Protein AF-D9PGH8-F1 (afdb_monomer_lite)

pLDDT: mean 94.89, std 4.73, range [60.78, 98.69]

Secondary structure (DSSP, 8-state):
-PPEEHHHH-TT--EEEEEEEEEEEETTEEEEEESEE-PPPSBTTBPPP-EEETTEEEEEEEEETTEEEEEESS---TT-EEEEEE-HHHHHHHHHHHHHHHHHHHHHHHH-TTPEEEEEE-SSS-EEEEES---GGGHHHHHHHHHHHHHTTPPP------HHHHTT-

Structure (mmCIF, N/CA/C/O backbone):
data_AF-D9PGH8-F1
#
_entry.id   AF-D9PGH8-F1
#
loop_
_atom_site.group_PDB
_atom_site.id
_atom_site.type_symbol
_atom_site.label_atom_id
_atom_site.label_alt_id
_atom_site.label_comp_id
_atom_site.label_asym_id
_atom_site.label_entity_id
_atom_site.label_seq_id
_atom_site.pdbx_PDB_ins_code
_atom_site.Cartn_x
_atom_site.Cartn_y
_atom_site.Cartn_z
_atom_site.occupancy
_atom_site.B_iso_or_equiv
_atom_site.auth_seq_id
_atom_site.auth_comp_id
_atom_site.auth_asym_id
_atom_site.auth_atom_id
_atom_site.pdbx_PDB_model_num
ATOM 1 N N . MET A 1 1 ? -21.754 8.480 6.597 1.00 60.78 1 MET A N 1
ATOM 2 C CA . MET A 1 1 ? -20.492 9.205 6.342 1.00 60.78 1 MET A CA 1
ATOM 3 C C . MET A 1 1 ? -19.496 8.159 5.890 1.00 60.78 1 MET A C 1
ATOM 5 O O . MET A 1 1 ? -19.474 7.112 6.520 1.00 60.78 1 MET A O 1
ATOM 9 N N . LYS A 1 2 ? -18.797 8.394 4.779 1.00 86.81 2 LYS A N 1
ATOM 10 C CA . LYS A 1 2 ? -17.815 7.459 4.216 1.00 86.81 2 LYS A CA 1
ATOM 11 C C . LYS A 1 2 ? -16.473 7.649 4.929 1.00 86.81 2 LYS A C 1
ATOM 13 O O . LYS A 1 2 ? -16.164 8.785 5.283 1.00 86.81 2 LYS A O 1
ATOM 18 N N . THR A 1 3 ? -15.712 6.575 5.133 1.00 96.19 3 THR A N 1
ATOM 19 C CA . THR A 1 3 ? -14.380 6.642 5.760 1.00 96.19 3 THR A CA 1
ATOM 20 C C . THR A 1 3 ? -13.452 7.601 4.998 1.00 96.19 3 THR A C 1
ATOM 22 O O . THR A 1 3 ? -13.279 7.455 3.784 1.00 96.19 3 THR A O 1
ATOM 25 N N . THR A 1 4 ? -12.805 8.540 5.694 1.00 97.38 4 THR A N 1
ATOM 26 C CA . THR A 1 4 ? -11.747 9.392 5.123 1.00 97.38 4 THR A CA 1
ATOM 27 C C . THR A 1 4 ? -10.479 8.574 4.850 1.00 97.38 4 THR A C 1
ATOM 29 O O . THR A 1 4 ? -9.977 7.859 5.721 1.00 97.38 4 THR A O 1
ATOM 32 N N . GLN A 1 5 ? -9.944 8.684 3.633 1.00 96.69 5 GLN A N 1
ATOM 33 C CA . GLN A 1 5 ? -8.822 7.886 3.125 1.00 96.69 5 GLN A CA 1
ATOM 34 C C . GLN A 1 5 ? -7.498 8.646 3.267 1.00 96.69 5 GLN A C 1
ATOM 36 O O . GLN A 1 5 ? -6.951 9.159 2.295 1.00 96.69 5 GLN A O 1
ATOM 41 N N . VAL A 1 6 ? -6.961 8.697 4.486 1.00 97.56 6 VAL A N 1
ATOM 42 C CA . VAL A 1 6 ? -5.778 9.514 4.824 1.00 97.56 6 VAL A CA 1
ATOM 43 C C . VAL A 1 6 ? -4.530 9.098 4.036 1.00 97.56 6 VAL A C 1
ATOM 45 O O . VAL A 1 6 ? -3.647 9.912 3.793 1.00 97.56 6 VAL A O 1
ATOM 48 N N . TYR A 1 7 ? -4.460 7.847 3.575 1.00 95.69 7 TYR A N 1
ATOM 49 C CA . TYR A 1 7 ? -3.343 7.351 2.767 1.00 95.69 7 TYR A CA 1
ATOM 50 C C . TYR A 1 7 ? -3.208 8.007 1.381 1.00 95.69 7 TYR A C 1
ATOM 52 O O . TYR A 1 7 ? -2.150 7.855 0.773 1.00 95.69 7 TYR A O 1
ATOM 60 N N . TYR A 1 8 ? -4.233 8.705 0.875 1.00 93.62 8 TYR A N 1
ATOM 61 C CA . TYR A 1 8 ? -4.113 9.531 -0.335 1.00 93.62 8 TYR A CA 1
ATOM 62 C C . TYR A 1 8 ? -3.569 10.936 -0.047 1.00 93.62 8 TYR A C 1
ATOM 64 O O . TYR A 1 8 ? -2.964 11.542 -0.925 1.00 93.62 8 TYR A O 1
ATOM 72 N N . GLU A 1 9 ? -3.755 11.439 1.174 1.00 93.62 9 GLU A N 1
ATOM 73 C CA . GLU A 1 9 ? -3.311 12.773 1.592 1.00 93.62 9 GLU A CA 1
ATOM 74 C C . GLU A 1 9 ? -1.867 12.749 2.113 1.00 93.62 9 GLU A C 1
ATOM 76 O O . GLU A 1 9 ? -1.046 13.583 1.736 1.00 93.62 9 GLU A O 1
ATOM 81 N N . ASP A 1 10 ? -1.549 11.773 2.967 1.00 95.06 10 ASP A N 1
ATOM 82 C CA . ASP A 1 10 ? -0.223 11.575 3.552 1.00 95.06 10 ASP A CA 1
ATOM 83 C C . ASP A 1 10 ? 0.148 10.078 3.529 1.00 95.06 10 ASP A C 1
ATOM 85 O O . ASP A 1 10 ? -0.122 9.338 4.486 1.00 95.06 10 ASP A O 1
ATOM 89 N N . PRO A 1 11 ? 0.782 9.591 2.443 1.00 94.69 11 PRO A N 1
ATOM 90 C CA . PRO A 1 11 ? 1.138 8.179 2.301 1.00 94.69 11 PRO A CA 1
ATOM 91 C C . PRO A 1 11 ? 2.236 7.718 3.277 1.00 94.69 11 PRO A C 1
ATOM 93 O O . PRO A 1 11 ? 2.432 6.507 3.437 1.00 94.69 11 PRO A O 1
ATOM 96 N N . TYR A 1 12 ? 2.935 8.654 3.935 1.00 96.56 12 TYR A N 1
ATOM 97 C CA . TYR A 1 12 ? 4.004 8.386 4.902 1.00 96.56 12 TYR A CA 1
ATOM 98 C C . TYR A 1 12 ? 3.519 8.411 6.355 1.00 96.56 12 TYR A C 1
ATOM 100 O O . TYR A 1 12 ? 4.276 8.064 7.266 1.00 96.56 12 TYR A O 1
ATOM 108 N N . LYS A 1 13 ? 2.251 8.759 6.594 1.00 98.12 13 LYS A N 1
ATOM 109 C CA . LYS A 1 13 ? 1.652 8.704 7.923 1.00 98.12 13 LYS A CA 1
ATOM 110 C C . LYS A 1 13 ? 1.569 7.265 8.423 1.00 98.12 13 LYS A C 1
ATOM 112 O O . LYS A 1 13 ? 0.855 6.442 7.861 1.00 98.12 13 LYS A O 1
ATOM 117 N N . THR A 1 14 ? 2.262 6.967 9.520 1.00 98.31 14 THR A N 1
ATOM 118 C CA . THR A 1 14 ? 2.327 5.612 10.100 1.00 98.31 14 THR A CA 1
ATOM 119 C C . THR A 1 14 ? 1.376 5.389 11.271 1.00 98.31 14 THR A C 1
ATOM 121 O O . THR A 1 14 ? 1.062 4.239 11.585 1.00 98.31 14 THR A O 1
ATOM 124 N N . THR A 1 15 ? 0.899 6.466 11.900 1.00 98.50 15 THR A N 1
ATOM 125 C CA . THR A 1 15 ? -0.048 6.420 13.019 1.00 98.50 15 THR A CA 1
ATOM 126 C C . THR A 1 15 ? -1.180 7.433 12.861 1.00 98.50 15 THR A C 1
ATOM 128 O O . THR A 1 15 ? -0.996 8.535 12.327 1.00 98.50 15 THR A O 1
ATOM 131 N N . LEU A 1 16 ? -2.372 7.059 13.331 1.00 98.38 16 LEU A N 1
ATOM 132 C CA . LEU A 1 16 ? -3.589 7.868 13.247 1.00 98.38 16 LEU A CA 1
ATOM 133 C C . LEU A 1 16 ? -4.535 7.539 14.406 1.00 98.38 16 LEU A C 1
ATOM 135 O O . LEU A 1 16 ? -4.738 6.370 14.709 1.00 98.38 16 LEU A O 1
ATOM 139 N N . ARG A 1 17 ? -5.162 8.543 15.026 1.00 98.56 17 ARG A N 1
ATOM 140 C CA . ARG A 1 17 ? -6.321 8.305 15.900 1.00 98.56 17 ARG A CA 1
ATOM 141 C C . ARG A 1 17 ? -7.596 8.315 15.069 1.00 98.56 17 ARG A C 1
ATOM 143 O O . ARG A 1 17 ? -7.778 9.220 14.262 1.00 98.56 17 ARG A O 1
ATOM 150 N N . ALA A 1 18 ? -8.452 7.327 15.285 1.00 98.38 18 ALA A N 1
ATOM 151 C CA . ALA A 1 18 ? -9.714 7.176 14.575 1.00 98.38 18 ALA A CA 1
ATOM 152 C C . ALA A 1 18 ? -10.824 6.753 15.540 1.00 98.38 18 ALA A C 1
ATOM 154 O O . ALA A 1 18 ? -10.569 6.133 16.575 1.00 98.38 18 ALA A O 1
ATOM 155 N N . LYS A 1 19 ? -12.065 7.064 15.186 1.00 98.50 19 LYS A N 1
ATOM 156 C CA . LYS A 1 19 ? -13.262 6.613 15.882 1.00 98.50 19 LYS A CA 1
ATOM 157 C C . LYS A 1 19 ? -13.825 5.375 15.198 1.00 98.50 19 LYS A C 1
ATOM 159 O O . LYS A 1 19 ? -14.060 5.359 13.991 1.00 98.50 19 LYS A O 1
ATOM 164 N N . VAL A 1 20 ? -14.119 4.347 15.985 1.00 98.31 20 VAL A N 1
ATOM 165 C CA . VAL A 1 20 ? -14.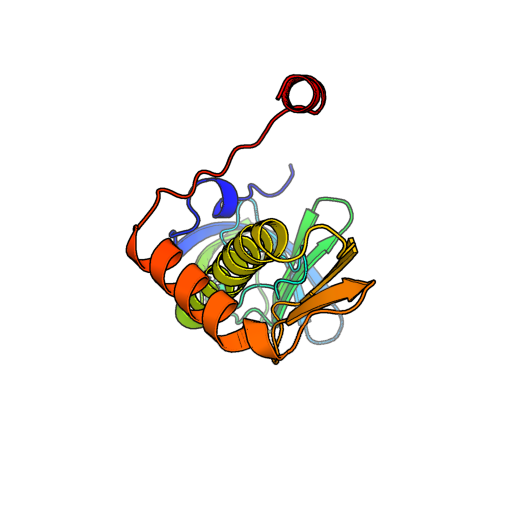808 3.149 15.501 1.00 98.31 20 VAL A CA 1
ATOM 166 C C . VAL A 1 20 ? -16.275 3.482 15.236 1.00 98.31 20 VAL A C 1
ATOM 168 O O . VAL A 1 20 ? -17.025 3.801 16.158 1.00 98.31 20 VAL A O 1
ATOM 171 N N . LEU A 1 21 ? -16.710 3.392 13.981 1.00 97.94 21 LEU A N 1
ATOM 172 C CA . LEU A 1 21 ? -18.094 3.669 13.586 1.00 97.94 21 LEU A CA 1
ATOM 173 C C . LEU A 1 21 ? -18.989 2.438 13.698 1.00 97.94 21 LEU A C 1
ATOM 175 O O . LEU A 1 21 ? -20.135 2.541 14.131 1.00 97.94 21 LEU A O 1
ATOM 179 N N . SER A 1 22 ? -18.473 1.273 13.310 1.00 97.06 22 SER A N 1
ATOM 180 C CA . SER A 1 22 ? -19.233 0.024 13.296 1.00 97.06 22 SER A CA 1
ATOM 181 C C . SER A 1 22 ? -18.327 -1.164 13.573 1.00 97.06 22 SER A C 1
ATOM 183 O O . SER A 1 22 ? -17.169 -1.183 13.152 1.00 97.06 22 SER A O 1
ATOM 185 N N . VAL A 1 23 ? -18.877 -2.158 14.268 1.00 97.38 23 VAL A N 1
ATOM 186 C CA . VAL A 1 23 ? -18.240 -3.448 14.532 1.00 97.38 23 VAL A CA 1
ATOM 187 C C . VAL A 1 23 ? -19.276 -4.533 14.286 1.00 97.38 23 VAL A C 1
ATOM 189 O O . VAL A 1 23 ? -20.311 -4.573 14.949 1.00 97.38 23 VAL A O 1
ATOM 192 N N . VAL A 1 24 ? -18.998 -5.422 13.337 1.00 96.88 24 VAL A N 1
ATOM 193 C CA . VAL A 1 24 ? -19.879 -6.538 12.977 1.00 96.88 24 VAL A CA 1
ATOM 194 C C . VAL A 1 24 ? -19.101 -7.841 13.095 1.00 96.88 24 VAL A C 1
ATOM 196 O O . VAL A 1 24 ? -18.012 -7.972 12.538 1.00 96.88 24 VAL A O 1
ATOM 199 N N . VAL A 1 25 ? -19.659 -8.818 13.810 1.00 96.62 25 VAL A N 1
ATOM 200 C CA . VAL A 1 25 ? -19.069 -10.159 13.917 1.00 96.62 25 VAL A CA 1
ATOM 201 C C . VAL A 1 25 ? -19.082 -10.833 12.543 1.00 96.62 25 VAL A C 1
ATOM 203 O O . VAL A 1 25 ? -20.104 -10.854 11.860 1.00 96.62 25 VAL A O 1
ATOM 206 N N . ALA A 1 26 ? -17.947 -11.396 12.139 1.00 94.12 26 ALA A N 1
ATOM 207 C CA . ALA A 1 26 ? -17.748 -12.061 10.858 1.00 94.12 26 ALA A CA 1
ATOM 208 C C . ALA A 1 26 ? -16.996 -13.385 11.074 1.00 94.12 26 ALA A C 1
ATOM 210 O O . ALA A 1 26 ? -15.773 -13.465 10.940 1.00 94.12 26 ALA A O 1
ATOM 211 N N . GLY A 1 27 ? -17.737 -14.433 11.448 1.00 94.06 27 GLY A N 1
ATOM 212 C CA . GLY A 1 27 ? -17.155 -15.712 11.858 1.00 94.06 27 GLY A CA 1
ATOM 213 C C . GLY A 1 27 ? -16.325 -15.553 13.134 1.00 94.06 27 GLY A C 1
ATOM 214 O O . GLY A 1 27 ? -16.841 -15.091 14.146 1.00 94.06 27 GLY A O 1
ATOM 215 N N . ASN A 1 28 ? -15.036 -15.895 13.067 1.00 93.81 28 ASN A N 1
ATOM 216 C CA . ASN A 1 28 ? -14.085 -15.751 14.182 1.00 93.81 28 ASN A CA 1
ATOM 217 C C . ASN A 1 28 ? -13.365 -14.389 14.202 1.00 93.81 28 ASN A C 1
ATOM 219 O O . ASN A 1 28 ? -12.412 -14.209 14.957 1.00 93.81 28 ASN A O 1
ATOM 223 N N . LEU A 1 29 ? -13.762 -13.463 13.328 1.00 96.44 29 LEU A N 1
ATOM 224 C CA . LEU A 1 29 ? -13.165 -12.139 13.170 1.00 96.44 29 LEU A CA 1
ATOM 225 C C . LEU A 1 29 ? -14.245 -11.060 13.315 1.00 96.44 29 LEU A C 1
ATOM 227 O O . LEU A 1 29 ? -15.439 -11.350 13.413 1.00 96.44 29 LEU A O 1
ATOM 231 N N . PHE A 1 30 ? -13.824 -9.801 13.288 1.00 97.50 30 PHE A N 1
ATOM 232 C CA . PHE A 1 30 ? -14.701 -8.635 13.327 1.00 97.50 30 PHE A CA 1
ATOM 233 C C . PHE A 1 30 ? -14.445 -7.765 12.098 1.00 97.50 30 PHE A C 1
ATOM 235 O O . PHE A 1 30 ? -13.295 -7.488 11.767 1.00 97.50 30 PHE A O 1
ATOM 242 N N . ASN A 1 31 ? -15.509 -7.336 11.424 1.00 97.75 31 ASN A N 1
ATOM 243 C CA . ASN A 1 31 ? -15.458 -6.296 10.403 1.00 97.75 31 ASN A CA 1
ATOM 244 C C . ASN A 1 31 ? -15.660 -4.940 11.083 1.00 97.75 31 ASN A C 1
ATOM 246 O O . ASN A 1 31 ? -16.668 -4.733 11.760 1.00 97.75 31 ASN A O 1
ATOM 250 N N . VAL A 1 32 ? -14.706 -4.035 10.892 1.00 98.06 32 VAL A N 1
ATOM 251 C CA . VAL A 1 32 ? -14.645 -2.736 11.561 1.00 98.06 32 VAL A CA 1
ATOM 252 C C . VAL A 1 32 ? -14.604 -1.619 10.526 1.00 98.06 32 VAL A C 1
ATOM 254 O O . VAL A 1 32 ? -13.808 -1.660 9.584 1.00 98.06 32 VAL A O 1
ATOM 257 N N . ILE A 1 33 ? -15.451 -0.614 10.727 1.00 98.12 33 ILE A N 1
ATOM 258 C CA . ILE A 1 33 ? -15.471 0.627 9.944 1.00 98.12 33 ILE A CA 1
ATOM 259 C C . ILE A 1 33 ? -15.005 1.761 10.858 1.00 98.12 33 ILE A C 1
ATOM 261 O O . ILE A 1 33 ? -15.438 1.839 12.012 1.00 98.12 33 ILE A O 1
ATOM 265 N N . LEU A 1 34 ? -14.121 2.614 10.346 1.00 98.50 34 LEU A N 1
ATOM 266 C CA . LEU A 1 34 ? -13.567 3.779 11.039 1.00 98.50 34 LEU A CA 1
ATOM 267 C C . LEU A 1 34 ? -14.090 5.063 10.384 1.00 98.50 34 LEU A C 1
ATOM 269 O O . LEU A 1 34 ? -14.557 5.029 9.255 1.00 98.50 34 LEU A O 1
ATOM 273 N N . ASP A 1 35 ? -14.018 6.199 11.066 1.00 98.44 35 ASP A N 1
ATOM 274 C CA . ASP A 1 35 ? -14.300 7.506 10.454 1.00 98.44 35 ASP A CA 1
ATOM 275 C C . ASP A 1 35 ? -13.192 7.944 9.486 1.00 98.44 35 ASP A C 1
ATOM 277 O O . ASP A 1 35 ? -13.462 8.595 8.480 1.00 98.44 35 ASP A O 1
ATOM 281 N N . GLN A 1 36 ? -11.954 7.541 9.763 1.00 98.56 36 GLN A N 1
ATOM 282 C CA . GLN A 1 36 ? -10.767 7.805 8.959 1.00 98.56 36 GLN A CA 1
ATOM 283 C C . GLN A 1 36 ? -9.761 6.662 9.091 1.00 98.56 36 GLN A C 1
ATOM 285 O O . GLN A 1 36 ? -9.705 5.980 10.116 1.00 98.56 36 GLN A O 1
ATOM 290 N N . THR A 1 37 ? -8.955 6.431 8.055 1.00 98.44 37 THR A N 1
ATOM 291 C CA . THR A 1 37 ? -7.980 5.337 8.059 1.00 98.44 37 THR A CA 1
ATOM 292 C C . THR A 1 37 ? -6.708 5.664 7.285 1.00 98.44 37 THR A C 1
ATOM 294 O O . THR A 1 37 ? -6.743 6.258 6.209 1.00 98.44 37 THR A O 1
ATOM 297 N N . ILE A 1 38 ? -5.575 5.218 7.832 1.00 98.44 38 ILE A N 1
ATOM 298 C CA . ILE A 1 38 ? -4.278 5.163 7.142 1.00 98.44 38 ILE A CA 1
ATOM 299 C C . ILE A 1 38 ? -4.072 3.845 6.394 1.00 98.44 38 ILE A C 1
ATOM 301 O O . ILE A 1 38 ? -3.101 3.740 5.656 1.00 98.44 38 ILE A O 1
ATOM 305 N N . PHE A 1 39 ? -4.930 2.835 6.567 1.00 98.44 39 PHE A N 1
ATOM 306 C CA . PHE A 1 39 ? -4.751 1.519 5.951 1.00 98.44 39 PHE A CA 1
ATOM 307 C C . PHE A 1 39 ? -5.295 1.500 4.519 1.00 98.44 39 PHE A C 1
ATOM 309 O O . PHE A 1 39 ? -6.485 1.713 4.296 1.00 98.44 39 PHE A O 1
ATOM 316 N N . TYR A 1 40 ? -4.428 1.195 3.558 1.00 97.44 40 TYR A N 1
ATOM 317 C CA . TYR A 1 40 ? -4.781 0.995 2.161 1.00 97.44 40 TYR A CA 1
ATOM 318 C C . TYR A 1 40 ? -5.514 -0.352 2.024 1.00 97.44 40 TYR A C 1
ATOM 320 O O . TYR A 1 40 ? -4.977 -1.393 2.442 1.00 97.44 40 TYR A O 1
ATOM 328 N N . PRO A 1 41 ? -6.746 -0.363 1.483 1.00 96.94 41 PRO A N 1
ATOM 329 C CA . PRO A 1 41 ? -7.421 -1.599 1.115 1.00 96.94 41 PRO A CA 1
ATOM 330 C C . PRO A 1 41 ? -6.698 -2.251 -0.065 1.00 96.94 41 PRO A C 1
ATOM 332 O O . PRO A 1 41 ? -6.036 -1.570 -0.835 1.00 96.94 41 PRO A O 1
ATOM 335 N N . GLU A 1 42 ? -6.836 -3.563 -0.244 1.00 91.56 42 GLU A N 1
ATOM 336 C CA . GLU A 1 42 ? -6.318 -4.206 -1.461 1.00 91.56 42 GLU A CA 1
ATOM 337 C C . GLU A 1 42 ? -6.849 -3.510 -2.732 1.00 91.56 42 GLU A C 1
ATOM 339 O O . GLU A 1 42 ? -8.051 -3.260 -2.854 1.00 91.56 42 GLU A O 1
ATOM 344 N N . GLY A 1 43 ? -5.952 -3.208 -3.677 1.00 86.88 43 GLY A N 1
ATOM 345 C CA . GLY A 1 43 ? -6.276 -2.471 -4.900 1.00 86.88 43 GLY A CA 1
ATOM 346 C C . GLY A 1 43 ? -5.093 -2.384 -5.866 1.00 86.88 4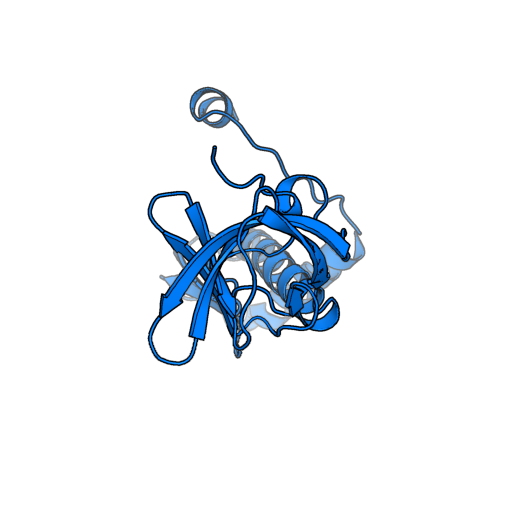3 GLY A C 1
ATOM 347 O O . GLY A 1 43 ? -3.938 -2.455 -5.453 1.00 86.88 43 GLY A O 1
ATOM 348 N N . GLY A 1 44 ? -5.357 -2.305 -7.176 1.00 81.50 44 GLY A N 1
ATOM 349 C CA . GLY A 1 44 ? -4.307 -2.160 -8.202 1.00 81.50 44 GLY A CA 1
ATOM 350 C C . GLY A 1 44 ? -3.248 -3.276 -8.205 1.00 81.50 44 GLY A C 1
ATOM 351 O O . GLY A 1 44 ? -2.104 -3.046 -8.576 1.00 81.50 44 GLY A O 1
ATOM 352 N N . GLY A 1 45 ? -3.584 -4.473 -7.710 1.00 84.81 45 GLY A N 1
ATOM 353 C CA . GLY A 1 45 ? -2.635 -5.578 -7.520 1.00 84.81 45 GLY A CA 1
ATOM 354 C C . GLY A 1 45 ? -1.696 -5.422 -6.314 1.00 84.81 45 GLY A C 1
ATOM 355 O O . GLY A 1 45 ? -0.855 -6.297 -6.090 1.00 84.81 45 GLY A O 1
ATOM 356 N N . GLN A 1 46 ? -1.807 -4.329 -5.549 1.00 91.06 46 GLN A N 1
ATOM 357 C CA . GLN A 1 46 ? -1.120 -4.115 -4.279 1.00 91.06 46 GLN A CA 1
ATOM 358 C C . GLN A 1 46 ? -1.903 -4.769 -3.128 1.00 91.06 46 GLN A C 1
ATOM 360 O O . GLN A 1 46 ? -3.088 -4.475 -2.958 1.00 91.06 46 GLN A O 1
ATOM 365 N N . PRO A 1 47 ? -1.262 -5.645 -2.328 1.00 94.06 47 PRO A N 1
ATOM 366 C CA . PRO A 1 47 ? -1.886 -6.238 -1.150 1.00 94.06 47 PRO A CA 1
ATOM 367 C C . PRO A 1 47 ? -2.364 -5.183 -0.150 1.00 94.06 47 PRO A C 1
ATOM 369 O O . PRO A 1 47 ? -1.739 -4.129 -0.014 1.00 94.06 47 PRO A O 1
ATOM 372 N N . SER A 1 48 ? -3.409 -5.512 0.611 1.00 97.00 48 SER A N 1
ATOM 373 C CA . SER A 1 48 ? -3.868 -4.653 1.703 1.00 97.00 48 SER A CA 1
ATOM 374 C C . SER A 1 48 ? -2.781 -4.423 2.754 1.00 97.00 48 SER A C 1
ATOM 376 O O . SER A 1 48 ? -1.877 -5.250 2.957 1.00 97.00 48 SER A O 1
ATOM 378 N N . ASP A 1 49 ? -2.920 -3.339 3.508 1.00 97.88 49 ASP A N 1
ATOM 379 C CA . ASP A 1 49 ? -2.033 -3.102 4.638 1.00 97.88 49 ASP A CA 1
ATOM 380 C C . ASP A 1 49 ? -2.260 -4.022 5.823 1.00 97.88 49 ASP A C 1
ATOM 382 O O . ASP A 1 49 ? -3.259 -4.734 5.956 1.00 97.88 49 ASP A O 1
ATOM 386 N N . ARG A 1 50 ? -1.261 -3.965 6.702 1.00 97.44 50 ARG A N 1
ATOM 387 C CA . ARG A 1 50 ? -1.191 -4.646 7.982 1.00 97.44 50 ARG A CA 1
ATOM 388 C C . ARG A 1 50 ? -0.900 -3.632 9.072 1.00 97.44 50 ARG A C 1
ATOM 390 O O . ARG A 1 50 ? -0.372 -2.552 8.813 1.00 97.44 50 ARG A O 1
ATOM 397 N N . GLY A 1 51 ? -1.208 -4.018 10.299 1.00 98.00 51 GLY A N 1
ATOM 398 C CA . GLY A 1 51 ? -0.975 -3.189 11.467 1.00 98.00 51 GLY A CA 1
ATOM 399 C C . GLY A 1 51 ? -1.947 -3.523 12.582 1.00 98.00 51 GLY A C 1
ATOM 400 O O . GLY A 1 51 ? -2.436 -4.657 12.676 1.00 98.00 51 GLY A O 1
ATOM 401 N N . THR A 1 52 ? -2.229 -2.530 13.413 1.00 98.38 52 THR A N 1
ATOM 402 C CA . THR A 1 52 ? -3.130 -2.651 14.556 1.00 98.38 52 THR A CA 1
ATOM 403 C C . THR A 1 52 ? -4.139 -1.513 14.614 1.00 98.38 52 THR A C 1
ATOM 405 O O . THR A 1 52 ? -3.842 -0.384 14.229 1.00 98.38 52 THR A O 1
ATOM 408 N N . ILE A 1 53 ? -5.325 -1.826 15.130 1.00 98.38 53 ILE A N 1
ATOM 409 C CA . ILE A 1 53 ? -6.360 -0.872 15.536 1.00 98.38 53 ILE A CA 1
ATOM 410 C C . ILE A 1 53 ? -6.560 -1.082 17.039 1.00 98.38 53 ILE A C 1
ATOM 412 O O . ILE A 1 53 ? -7.016 -2.148 17.467 1.00 98.38 53 ILE A O 1
ATOM 416 N N . GLY A 1 54 ? -6.135 -0.111 17.846 1.00 96.62 54 GLY A N 1
ATOM 417 C CA . GLY A 1 54 ? -5.936 -0.300 19.280 1.00 96.62 54 GLY A CA 1
ATOM 418 C C . GLY A 1 54 ? -4.976 -1.465 19.538 1.00 96.62 54 GLY A C 1
ATOM 419 O O . GLY A 1 54 ? -3.906 -1.557 18.937 1.00 96.62 54 GLY A O 1
ATOM 420 N N . ASN A 1 55 ? -5.397 -2.410 20.379 1.00 95.06 55 ASN A N 1
ATOM 421 C CA . ASN A 1 55 ? -4.620 -3.615 20.696 1.00 95.06 55 ASN A CA 1
ATOM 422 C C . ASN A 1 55 ? -4.883 -4.792 19.743 1.00 95.06 55 ASN A C 1
ATOM 424 O O . ASN A 1 55 ? -4.376 -5.895 19.959 1.00 95.06 55 ASN A O 1
ATOM 428 N N . THR A 1 56 ? -5.691 -4.591 18.702 1.00 96.31 56 THR A N 1
ATOM 429 C CA . THR A 1 56 ? -6.113 -5.668 17.814 1.00 96.31 56 THR A CA 1
ATOM 430 C C . THR A 1 56 ? -5.354 -5.634 16.494 1.00 96.31 56 THR A C 1
ATOM 432 O O . THR A 1 56 ? -5.297 -4.613 15.817 1.00 96.31 56 THR A O 1
ATOM 435 N N . LYS A 1 57 ? -4.841 -6.793 16.072 1.00 97.44 57 LYS A N 1
ATOM 436 C CA . LYS A 1 57 ? -4.205 -6.973 14.765 1.00 97.44 57 LYS A CA 1
ATOM 437 C C . LYS A 1 57 ? -5.218 -6.998 13.613 1.00 97.44 57 LYS A C 1
ATOM 439 O O . LYS A 1 57 ? -6.238 -7.688 13.691 1.00 97.44 57 LYS A O 1
ATOM 444 N N . ILE A 1 58 ? -4.871 -6.303 12.531 1.00 97.75 58 ILE A N 1
ATOM 445 C CA . ILE A 1 58 ? -5.549 -6.378 11.234 1.00 97.75 58 ILE A CA 1
ATOM 446 C C . ILE A 1 58 ? -5.132 -7.656 10.505 1.00 97.75 58 ILE A C 1
ATOM 448 O O . ILE A 1 58 ? -3.942 -7.935 10.340 1.00 97.75 58 ILE A O 1
ATOM 452 N N . GLU A 1 59 ? -6.122 -8.405 10.032 1.00 96.75 59 GLU A N 1
ATOM 453 C CA . GLU A 1 59 ? -5.923 -9.562 9.160 1.00 96.75 59 GLU A CA 1
ATOM 454 C C . GLU A 1 59 ? -6.042 -9.179 7.684 1.00 96.75 59 GLU A C 1
ATOM 456 O O . GLU A 1 59 ? -5.264 -9.671 6.869 1.00 96.75 59 GLU A O 1
ATOM 461 N N . TYR A 1 60 ? -6.982 -8.292 7.344 1.00 97.31 60 TYR A N 1
ATOM 462 C CA . TYR A 1 60 ? -7.215 -7.874 5.964 1.00 97.31 60 TYR A CA 1
ATOM 463 C C . TYR A 1 60 ? -7.963 -6.538 5.890 1.00 97.31 60 TYR A C 1
ATOM 465 O O . TYR A 1 60 ? -8.815 -6.265 6.737 1.00 97.31 60 TYR A O 1
ATOM 473 N N . VAL A 1 61 ? -7.687 -5.728 4.865 1.00 97.94 61 VAL A N 1
ATOM 474 C CA . VAL A 1 61 ? -8.416 -4.477 4.590 1.00 97.94 61 VAL A CA 1
ATOM 475 C C . VAL A 1 61 ? -8.931 -4.506 3.159 1.00 97.94 61 VAL A C 1
ATOM 477 O O . VAL A 1 61 ? -8.179 -4.777 2.225 1.00 97.94 61 VAL A O 1
ATOM 480 N N . ARG A 1 62 ? -10.222 -4.234 2.974 1.00 96.19 62 ARG A N 1
ATOM 481 C CA . ARG A 1 62 ? -10.870 -4.273 1.658 1.00 96.19 62 ARG A CA 1
ATOM 482 C C . ARG A 1 62 ? -11.873 -3.151 1.498 1.00 96.19 62 ARG A C 1
ATOM 484 O O . ARG A 1 62 ? -12.465 -2.713 2.482 1.00 96.19 62 ARG A O 1
ATOM 491 N N . MET A 1 63 ? -12.104 -2.756 0.255 1.00 95.19 63 MET A N 1
ATOM 492 C CA . MET A 1 63 ? -13.209 -1.878 -0.097 1.00 95.19 63 MET A CA 1
ATOM 493 C C . MET A 1 63 ? -14.418 -2.717 -0.523 1.00 95.19 63 MET A C 1
ATOM 495 O O . MET A 1 63 ? -14.287 -3.622 -1.345 1.00 95.19 63 MET A O 1
ATOM 499 N N . VAL A 1 64 ? -15.589 -2.438 0.045 1.00 93.75 64 VAL A N 1
ATOM 500 C CA . VAL A 1 64 ? -16.866 -3.064 -0.325 1.00 93.75 64 VAL A CA 1
ATOM 501 C C . VAL A 1 64 ? -17.880 -1.951 -0.519 1.00 93.75 64 VAL A C 1
ATOM 503 O O . VAL A 1 64 ? -18.107 -1.174 0.401 1.00 93.75 64 VAL A O 1
ATOM 506 N N . GLU A 1 65 ? -18.445 -1.846 -1.724 1.00 91.94 65 GLU A N 1
ATOM 507 C CA . GLU A 1 65 ? -19.466 -0.836 -2.066 1.00 91.94 65 GLU A CA 1
ATOM 508 C C . GLU A 1 65 ? -19.047 0.605 -1.706 1.00 91.94 65 GLU A C 1
ATOM 510 O O . GLU A 1 65 ? -19.848 1.441 -1.299 1.00 91.94 65 GLU A O 1
ATOM 515 N N . GLY A 1 66 ? -17.753 0.902 -1.857 1.00 91.31 66 GLY A N 1
ATOM 516 C CA . GLY A 1 66 ? -17.190 2.217 -1.566 1.00 91.31 66 GLY A CA 1
ATOM 517 C C . GLY A 1 66 ? -16.893 2.486 -0.090 1.00 91.31 66 GLY A C 1
ATOM 518 O O . GLY A 1 66 ? -16.499 3.608 0.211 1.00 91.31 66 GLY A O 1
ATOM 519 N N . GLU A 1 67 ? -17.035 1.506 0.804 1.00 96.06 67 GLU A N 1
ATOM 520 C CA . GLU A 1 67 ? -16.658 1.609 2.218 1.00 96.06 67 GLU A CA 1
A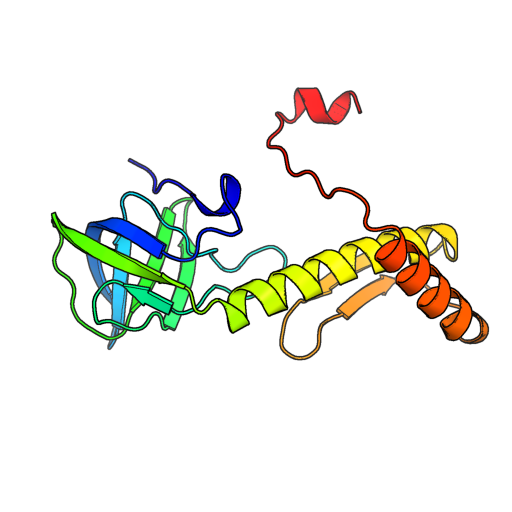TOM 521 C C . GLU A 1 67 ? -15.445 0.730 2.553 1.00 96.06 67 GLU A C 1
ATOM 523 O O . GLU A 1 67 ? -15.268 -0.346 1.975 1.00 96.06 67 GLU A O 1
ATOM 528 N N . ILE A 1 68 ? -14.603 1.173 3.492 1.00 97.69 68 ILE A N 1
ATOM 529 C CA . ILE A 1 68 ? -13.401 0.438 3.908 1.00 97.69 68 ILE A CA 1
ATOM 530 C C . ILE A 1 68 ? -13.709 -0.440 5.116 1.00 97.69 68 ILE A C 1
ATOM 532 O O . ILE A 1 68 ? -14.038 0.033 6.204 1.00 97.69 68 ILE A O 1
ATOM 536 N N . ILE A 1 69 ? -13.536 -1.747 4.928 1.00 97.50 69 ILE A N 1
ATOM 537 C CA . ILE A 1 69 ? -13.723 -2.753 5.965 1.00 97.50 69 ILE A CA 1
ATOM 538 C C . ILE A 1 69 ? -12.363 -3.263 6.432 1.00 97.50 69 ILE A C 1
ATOM 540 O O . ILE A 1 69 ? -11.623 -3.888 5.668 1.00 97.50 69 ILE A O 1
ATOM 544 N N . HIS A 1 70 ? -12.091 -3.074 7.721 1.00 98.25 70 HIS A N 1
ATOM 545 C CA . HIS A 1 70 ? -10.934 -3.622 8.417 1.00 98.25 70 HIS A CA 1
ATOM 546 C C . HIS A 1 70 ? -11.356 -4.916 9.109 1.00 98.25 70 HIS A C 1
ATOM 548 O O . HIS A 1 70 ? -12.181 -4.903 10.021 1.00 98.25 70 HIS A O 1
ATOM 554 N N . GLN A 1 71 ? -10.822 -6.049 8.669 1.00 97.94 71 GLN A N 1
ATOM 555 C CA . GLN A 1 71 ? -11.052 -7.326 9.326 1.00 97.94 71 GLN A CA 1
ATOM 556 C C . GLN A 1 71 ? -9.992 -7.547 10.403 1.00 97.94 71 GLN A C 1
ATOM 558 O O . GLN A 1 71 ? -8.794 -7.524 10.116 1.00 97.94 71 GLN A O 1
ATOM 563 N N . VAL A 1 72 ? -10.428 -7.766 11.641 1.00 97.75 72 VAL A N 1
ATOM 564 C CA . VAL A 1 72 ? -9.556 -7.805 12.818 1.00 97.75 72 VAL A CA 1
ATOM 565 C C . VAL A 1 72 ? -9.871 -8.998 13.731 1.00 97.75 72 VAL A C 1
ATOM 567 O O . VAL A 1 72 ? -10.977 -9.536 13.696 1.00 97.75 72 VAL A O 1
ATOM 570 N N . LYS A 1 73 ? -8.902 -9.436 14.547 1.00 93.12 73 LYS A N 1
ATOM 571 C CA . LYS A 1 73 ? -9.040 -10.633 15.416 1.00 93.12 73 LYS A CA 1
ATOM 572 C C . LYS A 1 73 ? -9.813 -10.422 16.717 1.00 93.12 73 LYS A C 1
ATOM 574 O O . LYS A 1 73 ? -10.466 -11.334 17.208 1.00 93.12 73 LYS A O 1
ATOM 579 N N . GLY A 1 74 ? -9.652 -9.257 17.316 1.00 87.62 74 GLY A N 1
ATOM 580 C CA . GLY A 1 74 ? -10.117 -8.917 18.654 1.00 87.62 74 GLY A CA 1
ATOM 581 C C . GLY A 1 74 ? -11.328 -7.994 18.608 1.00 87.62 74 GLY A C 1
ATOM 582 O O . GLY A 1 74 ? -11.503 -7.265 17.627 1.00 87.62 74 GLY A O 1
ATOM 583 N N . PRO A 1 75 ? -12.163 -8.013 19.656 1.00 89.25 75 PRO A N 1
ATOM 584 C CA . PRO A 1 75 ? -13.325 -7.149 19.715 1.00 89.25 75 PRO A CA 1
ATOM 585 C C . PRO A 1 75 ? -12.893 -5.686 19.857 1.00 89.25 75 PRO A C 1
ATOM 587 O O . PRO A 1 75 ? -11.968 -5.363 20.600 1.00 89.25 75 PRO A O 1
ATOM 590 N N . LEU A 1 76 ? -13.616 -4.809 19.173 1.00 94.75 76 LEU A N 1
ATOM 591 C CA . LEU A 1 76 ? -13.611 -3.363 19.383 1.00 94.75 76 LEU A CA 1
ATOM 592 C C . LEU A 1 76 ? -15.038 -2.924 19.718 1.00 94.75 76 LEU A C 1
ATOM 594 O O . LEU A 1 76 ? -15.989 -3.685 19.508 1.00 94.75 76 LEU A O 1
ATOM 598 N N . LYS A 1 77 ? -15.207 -1.705 20.231 1.00 95.88 77 LYS A N 1
ATOM 599 C CA . LYS A 1 77 ? -16.531 -1.143 20.515 1.00 95.88 77 LYS A CA 1
ATOM 600 C C . LYS A 1 77 ? -16.832 0.015 19.577 1.00 95.88 77 LYS A C 1
ATOM 602 O O . LYS A 1 77 ? -16.010 0.905 19.394 1.00 95.88 77 LYS A O 1
ATOM 607 N N . ALA A 1 78 ? -18.038 0.028 19.014 1.00 97.38 78 ALA A N 1
ATOM 608 C CA . ALA A 1 78 ? -18.520 1.198 18.291 1.00 97.38 78 ALA A CA 1
ATOM 609 C C . ALA A 1 78 ? -18.550 2.420 19.225 1.00 97.38 78 ALA A C 1
ATOM 611 O O . ALA A 1 78 ? -18.962 2.322 20.381 1.00 97.38 78 ALA A O 1
ATOM 612 N N . GLY A 1 79 ? -18.099 3.563 18.716 1.00 97.12 79 GLY A N 1
ATOM 613 C CA . GLY A 1 79 ? -17.953 4.814 19.454 1.00 97.12 79 GLY A CA 1
ATOM 614 C C . GLY A 1 79 ? -16.608 5.000 20.162 1.00 97.12 79 GLY A C 1
ATOM 615 O O . GLY A 1 79 ? -16.333 6.121 20.580 1.00 97.12 79 GLY A O 1
ATOM 616 N N . GLU A 1 80 ? -15.781 3.957 20.279 1.00 96.88 80 GLU A N 1
ATOM 617 C CA . GLU A 1 80 ? -14.448 4.032 20.889 1.00 96.88 80 GLU A CA 1
ATOM 618 C C . GLU A 1 80 ? -13.461 4.800 19.997 1.00 96.88 80 GLU A C 1
ATOM 620 O O . GLU A 1 80 ? -13.479 4.654 18.772 1.00 96.88 80 GLU A O 1
ATOM 625 N N . GLU A 1 81 ? -12.588 5.600 20.613 1.00 98.25 81 GLU A N 1
ATOM 626 C CA . GLU A 1 81 ? -11.417 6.179 19.951 1.00 98.25 81 GLU A CA 1
ATOM 627 C C . GLU A 1 81 ? -10.220 5.243 20.101 1.00 98.25 81 GLU A C 1
ATOM 629 O O . GLU A 1 81 ? -9.878 4.817 21.204 1.00 98.25 81 GLU A O 1
ATOM 634 N N . VAL A 1 82 ? -9.567 4.943 18.985 1.00 98.25 82 VAL A N 1
ATOM 635 C CA . VAL A 1 82 ? -8.478 3.971 18.902 1.00 98.25 82 VAL A CA 1
ATOM 636 C C . VAL A 1 82 ? -7.277 4.570 18.181 1.00 98.25 82 VAL A C 1
ATOM 638 O O . VAL A 1 82 ? -7.416 5.349 17.237 1.00 98.25 82 VAL A O 1
ATOM 641 N N . GLU A 1 83 ? -6.077 4.187 18.611 1.00 98.62 83 GLU A N 1
ATOM 642 C CA . GLU A 1 83 ? -4.854 4.450 17.855 1.00 98.62 83 GLU A CA 1
ATOM 643 C C . GLU A 1 83 ? -4.657 3.357 16.800 1.00 98.62 83 GLU A C 1
ATOM 645 O O . GLU A 1 83 ? -4.696 2.162 17.094 1.00 98.62 83 GLU A O 1
ATOM 650 N N . CYS A 1 84 ? -4.471 3.776 15.558 1.00 98.69 84 CYS A N 1
ATOM 651 C CA . CYS A 1 84 ? -4.154 2.936 14.420 1.00 98.69 84 CYS A CA 1
ATOM 652 C C . CYS A 1 84 ? -2.659 3.039 14.127 1.00 98.69 84 CYS A C 1
ATOM 654 O O . CYS A 1 84 ? -2.150 4.149 13.971 1.00 98.69 84 CYS A O 1
ATOM 656 N N . THR A 1 85 ? -1.987 1.898 13.984 1.00 98.69 85 THR A N 1
ATOM 657 C CA . THR A 1 85 ? -0.546 1.831 13.699 1.00 98.69 85 THR A CA 1
ATOM 658 C C . THR A 1 85 ? -0.293 0.911 12.515 1.00 98.69 85 THR A C 1
ATOM 660 O O . THR A 1 85 ? -0.671 -0.261 12.542 1.00 98.69 85 THR A O 1
ATOM 663 N N . LEU A 1 86 ? 0.352 1.432 11.472 1.00 98.44 86 LEU A N 1
ATOM 664 C CA . LEU A 1 86 ? 0.755 0.666 10.292 1.00 98.44 86 LEU A CA 1
ATOM 665 C C . LEU A 1 86 ? 1.974 -0.219 10.571 1.00 98.44 86 LEU A C 1
ATOM 667 O O . LEU A 1 86 ? 2.930 0.187 11.232 1.00 98.44 86 LEU A O 1
ATOM 671 N N . ASP A 1 87 ? 1.999 -1.402 9.958 1.00 98.38 87 ASP A N 1
ATOM 672 C CA . ASP A 1 87 ? 3.249 -2.118 9.702 1.00 98.38 87 ASP A CA 1
ATOM 673 C C . ASP A 1 87 ? 4.011 -1.376 8.592 1.00 98.38 87 ASP A C 1
ATOM 675 O O . ASP A 1 87 ? 3.814 -1.613 7.397 1.00 98.38 87 ASP A O 1
ATOM 679 N N . TRP A 1 88 ? 4.862 -0.429 8.995 1.00 98.06 88 TRP A N 1
ATOM 680 C CA . TRP A 1 88 ? 5.576 0.436 8.056 1.00 98.06 88 TRP A CA 1
ATOM 681 C C . TRP A 1 88 ? 6.503 -0.337 7.114 1.00 98.06 88 TRP A C 1
ATOM 683 O O . TRP A 1 88 ? 6.597 -0.012 5.933 1.00 98.06 88 TRP A O 1
ATOM 693 N N . ASN A 1 89 ? 7.146 -1.404 7.595 1.00 97.75 89 ASN A N 1
ATOM 694 C CA . ASN A 1 89 ? 8.014 -2.227 6.755 1.00 97.75 89 ASN A CA 1
ATOM 695 C C . ASN A 1 89 ? 7.214 -2.910 5.641 1.00 97.75 89 ASN A C 1
ATOM 697 O O . ASN A 1 89 ? 7.670 -2.969 4.496 1.00 97.75 89 ASN A O 1
ATOM 701 N N . TRP A 1 90 ? 6.013 -3.404 5.962 1.00 96.94 90 TRP A N 1
ATOM 702 C CA . TRP A 1 90 ? 5.091 -3.950 4.971 1.00 96.94 90 TRP A CA 1
ATOM 703 C C . TRP A 1 90 ? 4.640 -2.884 3.972 1.00 96.94 90 TRP A C 1
ATOM 705 O O . TRP A 1 90 ? 4.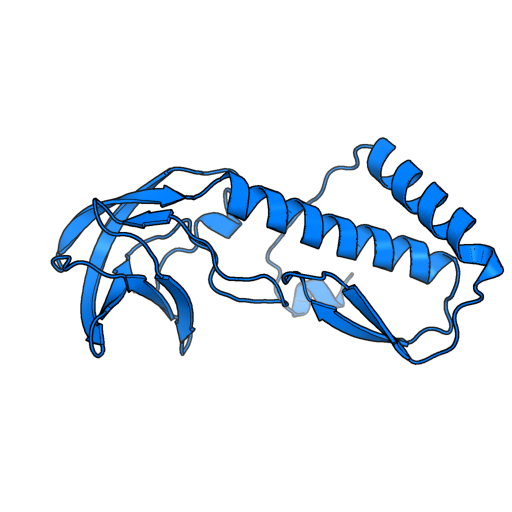792 -3.092 2.765 1.00 96.94 90 TRP A O 1
ATOM 715 N N . ARG A 1 91 ? 4.138 -1.743 4.458 1.00 97.44 91 ARG A N 1
ATOM 716 C CA . ARG A 1 91 ? 3.646 -0.645 3.617 1.00 97.44 91 ARG A CA 1
ATOM 717 C C . ARG A 1 91 ? 4.730 -0.133 2.672 1.00 97.44 91 ARG A C 1
ATOM 719 O O . ARG A 1 91 ? 4.551 -0.142 1.455 1.00 97.44 91 ARG A O 1
ATOM 726 N N . TYR A 1 92 ? 5.880 0.253 3.218 1.00 97.19 92 TYR A N 1
ATOM 727 C CA . TYR A 1 92 ? 6.953 0.880 2.452 1.00 97.19 92 TYR A CA 1
ATOM 728 C C . TYR A 1 92 ? 7.571 -0.076 1.428 1.00 97.19 92 TYR A C 1
ATOM 730 O O . TYR A 1 92 ? 7.923 0.326 0.320 1.00 97.19 92 TYR A O 1
ATOM 738 N N . LYS A 1 93 ? 7.648 -1.377 1.744 1.00 96.25 93 LYS A N 1
ATOM 739 C CA . LYS A 1 93 ? 8.033 -2.393 0.757 1.00 96.25 93 LYS A CA 1
ATOM 740 C C . LYS A 1 93 ? 7.106 -2.365 -0.461 1.00 96.25 93 LYS A C 1
ATOM 742 O O . LYS A 1 93 ? 7.608 -2.402 -1.581 1.00 96.25 93 LYS A O 1
ATOM 747 N N . HIS A 1 94 ? 5.791 -2.315 -0.259 1.00 95.94 94 HIS A N 1
ATOM 748 C CA . HIS A 1 94 ? 4.839 -2.339 -1.369 1.00 95.94 94 HIS A CA 1
ATOM 749 C C . HIS A 1 94 ? 4.790 -1.013 -2.130 1.00 95.94 94 HIS A C 1
ATOM 751 O O . HIS A 1 94 ? 4.714 -1.058 -3.352 1.00 95.94 94 HIS A O 1
ATOM 757 N N . MET A 1 95 ? 4.969 0.131 -1.457 1.00 95.00 95 MET A N 1
ATOM 758 C CA . MET A 1 95 ? 5.173 1.423 -2.132 1.00 95.00 95 MET A CA 1
ATOM 759 C C . MET A 1 95 ? 6.357 1.357 -3.107 1.00 95.00 95 MET A C 1
ATOM 761 O O . MET A 1 95 ? 6.217 1.718 -4.271 1.00 95.00 95 MET A O 1
ATOM 765 N N . LYS A 1 96 ? 7.503 0.813 -2.667 1.00 95.38 96 LYS A N 1
ATOM 766 C CA . LYS A 1 96 ? 8.683 0.639 -3.530 1.00 95.38 96 LYS A CA 1
ATOM 767 C C . LYS A 1 96 ? 8.434 -0.313 -4.695 1.00 95.38 96 LYS A C 1
ATOM 769 O O . LYS A 1 96 ? 8.866 -0.032 -5.803 1.00 95.38 96 LYS A O 1
ATOM 774 N N . ILE A 1 97 ? 7.762 -1.440 -4.451 1.00 95.69 97 I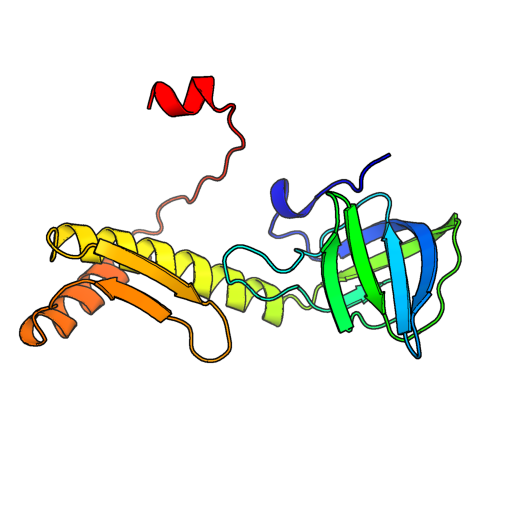LE A N 1
ATOM 775 C CA . ILE A 1 97 ? 7.448 -2.417 -5.505 1.00 95.69 97 ILE A CA 1
ATOM 776 C C . ILE A 1 97 ? 6.523 -1.797 -6.559 1.00 95.69 97 ILE A C 1
ATOM 778 O O . ILE A 1 97 ? 6.755 -1.984 -7.748 1.00 95.69 97 ILE A O 1
ATOM 782 N N . HIS A 1 98 ? 5.503 -1.053 -6.131 1.00 94.19 98 HIS A N 1
ATOM 783 C CA . HIS A 1 98 ? 4.565 -0.392 -7.033 1.00 94.19 98 HIS A CA 1
ATOM 784 C C . HIS A 1 98 ? 5.270 0.700 -7.851 1.00 94.19 98 HIS A C 1
ATOM 786 O O . HIS A 1 98 ? 5.201 0.682 -9.077 1.00 94.19 98 HIS A O 1
ATOM 792 N N . ALA A 1 99 ? 6.034 1.584 -7.202 1.00 94.69 99 ALA A N 1
ATOM 793 C CA . ALA A 1 99 ? 6.817 2.609 -7.894 1.00 94.69 99 ALA A CA 1
ATOM 794 C C . ALA A 1 99 ? 7.818 1.999 -8.894 1.00 94.69 99 ALA A C 1
ATOM 796 O O . ALA A 1 99 ? 7.902 2.448 -10.033 1.00 94.69 99 ALA A O 1
ATOM 797 N N . ALA A 1 100 ? 8.516 0.923 -8.512 1.00 95.19 100 ALA A N 1
ATOM 798 C CA . ALA A 1 100 ? 9.415 0.204 -9.413 1.00 95.19 100 ALA A CA 1
ATOM 799 C C . ALA A 1 100 ? 8.679 -0.406 -10.619 1.00 95.19 100 ALA A C 1
ATOM 801 O O . ALA A 1 100 ? 9.245 -0.465 -11.706 1.00 95.19 100 ALA A O 1
ATOM 802 N N . GLY A 1 101 ? 7.425 -0.836 -10.444 1.00 95.38 101 GLY A N 1
ATOM 803 C CA . GLY A 1 101 ? 6.567 -1.305 -11.532 1.00 95.38 101 GLY A CA 1
ATOM 804 C C . GLY A 1 101 ? 6.269 -0.217 -12.567 1.00 95.38 101 GLY A C 1
ATOM 805 O O . GLY A 1 101 ? 6.392 -0.490 -13.759 1.00 95.38 101 GLY A O 1
ATOM 806 N N . HIS A 1 102 ? 5.950 1.006 -12.122 1.00 95.31 102 HIS A N 1
ATOM 807 C CA . HIS A 1 102 ? 5.746 2.167 -13.008 1.00 95.31 102 HIS A CA 1
ATOM 808 C C . HIS A 1 102 ? 7.026 2.540 -13.755 1.00 95.31 102 HIS A C 1
ATOM 810 O O . HIS A 1 102 ? 7.017 2.615 -14.977 1.00 95.31 102 HIS A O 1
ATOM 816 N N . ILE A 1 103 ? 8.155 2.655 -13.048 1.00 97.06 103 ILE A N 1
ATOM 817 C CA . ILE A 1 103 ? 9.447 2.978 -13.678 1.00 97.06 103 ILE A CA 1
ATOM 818 C C . ILE A 1 103 ? 9.833 1.906 -14.708 1.00 97.06 103 ILE A C 1
ATOM 820 O O . ILE A 1 103 ? 10.255 2.223 -15.819 1.00 97.06 103 ILE A O 1
ATOM 824 N N . LEU A 1 104 ? 9.668 0.624 -14.363 1.00 97.31 104 LEU A N 1
ATOM 825 C CA . LEU A 1 104 ? 9.936 -0.478 -15.284 1.00 97.31 104 LEU A CA 1
ATOM 826 C C . LEU A 1 104 ? 9.018 -0.429 -16.511 1.00 97.31 104 LEU A C 1
ATOM 828 O O . LEU A 1 104 ? 9.495 -0.674 -17.617 1.00 97.31 104 LEU A O 1
ATOM 832 N N . HIS A 1 105 ? 7.730 -0.124 -16.327 1.00 96.44 105 HIS A N 1
ATOM 833 C CA . HIS A 1 105 ? 6.784 0.063 -17.427 1.00 96.44 105 HIS A CA 1
ATOM 834 C C . HIS A 1 105 ? 7.237 1.185 -18.362 1.00 96.44 105 HIS A C 1
ATOM 836 O O . HIS A 1 105 ? 7.415 0.935 -19.555 1.00 96.44 105 HIS A O 1
ATOM 842 N N . ASP A 1 106 ? 7.500 2.375 -17.826 1.00 95.88 106 ASP A N 1
ATOM 843 C CA . ASP A 1 106 ? 7.861 3.550 -18.619 1.00 95.88 106 ASP A CA 1
ATOM 844 C C . ASP A 1 106 ? 9.132 3.307 -19.433 1.00 95.88 106 ASP A C 1
ATOM 846 O O . ASP A 1 106 ? 9.144 3.496 -20.652 1.00 95.88 106 ASP A O 1
ATOM 850 N N . VAL A 1 107 ? 10.191 2.796 -18.793 1.00 97.31 107 VAL A N 1
ATOM 851 C CA . VAL A 1 107 ? 11.443 2.470 -19.487 1.00 97.31 107 VAL A CA 1
ATOM 852 C C . VAL A 1 107 ? 11.208 1.393 -20.544 1.00 97.31 107 VAL A C 1
ATOM 854 O O . VAL A 1 107 ? 11.664 1.553 -21.679 1.00 97.31 107 VAL A O 1
ATOM 857 N N . LEU A 1 108 ? 10.469 0.325 -20.229 1.00 97.31 108 LEU A N 1
ATOM 858 C CA . LEU A 1 108 ? 10.164 -0.737 -21.188 1.00 97.31 108 LEU A CA 1
ATOM 859 C C . LEU A 1 108 ? 9.431 -0.198 -22.422 1.00 97.31 108 LEU A C 1
ATOM 861 O O . LEU A 1 108 ? 9.797 -0.572 -23.537 1.00 97.31 108 LEU A O 1
ATOM 865 N N . MET A 1 109 ? 8.465 0.709 -22.255 1.00 95.94 109 MET A N 1
ATOM 866 C CA . MET A 1 109 ? 7.734 1.323 -23.371 1.00 95.94 109 MET A CA 1
ATOM 867 C C . MET A 1 109 ? 8.619 2.222 -24.245 1.00 95.94 109 MET A C 1
ATOM 869 O O . MET A 1 109 ? 8.331 2.398 -25.428 1.00 95.94 109 MET A O 1
ATOM 873 N N . THR A 1 110 ? 9.751 2.728 -23.741 1.00 94.94 110 THR A N 1
ATOM 874 C CA . THR A 1 110 ? 10.743 3.402 -24.604 1.00 94.94 110 THR A CA 1
ATOM 875 C C . THR A 1 110 ? 11.531 2.428 -25.484 1.00 94.94 110 THR A C 1
ATOM 877 O O . THR A 1 110 ? 11.958 2.796 -26.581 1.00 94.94 110 THR A O 1
ATOM 880 N N . LEU A 1 111 ? 11.722 1.188 -25.021 1.00 94.31 111 LEU A N 1
ATOM 881 C CA . LEU A 1 111 ? 12.552 0.181 -25.679 1.00 94.31 111 LEU A CA 1
ATOM 882 C C . LEU A 1 111 ? 11.736 -0.725 -26.606 1.00 94.31 111 LEU A C 1
ATOM 884 O O . LEU A 1 111 ? 12.198 -1.041 -27.699 1.00 94.31 111 LEU A O 1
ATOM 888 N N . ALA A 1 112 ? 10.543 -1.138 -26.191 1.00 93.81 112 ALA A N 1
ATOM 889 C CA . ALA A 1 112 ? 9.731 -2.150 -26.855 1.00 93.81 112 ALA A CA 1
ATOM 890 C C . ALA A 1 112 ? 8.276 -1.673 -26.990 1.00 93.81 112 ALA A C 1
ATOM 892 O O . ALA A 1 112 ? 7.377 -2.145 -26.298 1.00 93.81 112 ALA A O 1
ATOM 893 N N . LYS A 1 113 ? 8.063 -0.721 -27.906 1.00 92.06 113 LYS A N 1
ATOM 894 C CA . LYS A 1 113 ? 6.768 -0.059 -28.149 1.00 92.06 113 LYS A CA 1
ATOM 895 C C . LYS A 1 113 ? 5.668 -0.989 -28.667 1.00 92.06 113 LYS A C 1
ATOM 897 O O . LYS A 1 113 ? 4.497 -0.661 -28.536 1.00 92.06 113 LYS A O 1
ATOM 902 N N . ASP A 1 114 ? 6.043 -2.133 -29.234 1.00 94.44 114 ASP A N 1
ATOM 903 C CA . ASP A 1 114 ? 5.095 -3.113 -29.778 1.00 94.44 114 ASP A CA 1
ATOM 904 C C . ASP A 1 114 ? 4.493 -4.029 -28.695 1.00 94.44 114 ASP A C 1
ATOM 906 O O . ASP A 1 114 ? 3.619 -4.849 -28.982 1.00 94.44 114 ASP A O 1
ATOM 910 N N . LEU A 1 115 ? 4.955 -3.922 -27.443 1.00 96.50 115 LEU A N 1
ATOM 911 C CA . LEU A 1 115 ? 4.381 -4.659 -26.322 1.00 96.50 115 LEU A CA 1
ATOM 912 C C . LEU A 1 115 ? 3.067 -4.018 -25.877 1.00 96.50 115 LEU A C 1
ATOM 914 O O . LEU A 1 115 ? 2.991 -2.818 -25.636 1.00 96.50 115 LEU A O 1
ATOM 918 N N . THR A 1 116 ? 2.038 -4.839 -25.689 1.00 97.00 116 THR A N 1
ATOM 919 C CA . THR A 1 116 ? 0.746 -4.390 -25.157 1.00 97.00 116 THR A CA 1
ATOM 920 C C . THR A 1 116 ? 0.641 -4.758 -23.675 1.00 97.00 116 THR A C 1
ATOM 922 O O . THR A 1 116 ? 0.716 -5.948 -23.361 1.00 97.00 116 THR A O 1
ATOM 925 N N . PRO A 1 117 ? 0.472 -3.797 -22.747 1.00 95.31 117 PRO A N 1
ATOM 926 C CA . PRO A 1 117 ? 0.306 -4.095 -21.324 1.00 95.31 117 PRO A CA 1
ATOM 927 C C . PRO A 1 117 ? -0.930 -4.965 -21.069 1.00 95.31 117 PRO A C 1
ATOM 929 O O . PRO A 1 117 ? -1.985 -4.733 -21.655 1.00 95.31 117 PRO A O 1
ATOM 932 N N . LEU A 1 118 ? -0.811 -5.955 -20.180 1.00 94.44 118 LEU A N 1
ATOM 933 C CA . LEU A 1 118 ? -1.917 -6.835 -19.792 1.00 94.44 118 LEU A CA 1
ATOM 934 C C . LEU A 1 118 ? -2.322 -6.636 -18.332 1.00 94.44 118 LEU A C 1
ATOM 936 O O . LEU A 1 118 ? -3.416 -6.161 -18.042 1.00 94.44 118 LEU A O 1
ATOM 940 N N . LYS A 1 119 ? -1.460 -7.038 -17.394 1.00 92.31 119 LYS A N 1
ATOM 941 C CA . LYS A 1 119 ? -1.737 -6.971 -15.953 1.00 92.31 119 LYS A CA 1
ATOM 942 C C . LYS A 1 119 ? -0.451 -6.880 -15.146 1.00 92.31 119 LYS A C 1
ATOM 944 O O . LYS A 1 119 ? 0.626 -7.202 -15.636 1.00 92.31 119 LYS A O 1
ATOM 949 N N . GLY A 1 120 ? -0.580 -6.502 -13.882 1.00 91.44 120 GLY A N 1
ATOM 950 C CA . GLY A 1 120 ? 0.514 -6.512 -12.919 1.00 91.44 120 GLY A CA 1
ATOM 951 C C . GLY A 1 120 ? 0.084 -7.100 -11.583 1.00 91.44 120 GLY A C 1
ATOM 952 O O . GLY A 1 120 ? -1.105 -7.218 -11.279 1.00 91.44 120 GLY A O 1
ATOM 953 N N . SER A 1 121 ? 1.065 -7.486 -10.778 1.00 92.00 121 SER A N 1
ATOM 954 C CA . SER A 1 121 ? 0.865 -7.882 -9.388 1.00 92.00 121 SER A CA 1
ATOM 955 C C . SER A 1 121 ? 2.028 -7.394 -8.543 1.00 92.00 121 SER A C 1
ATOM 957 O O . SER A 1 121 ? 3.183 -7.512 -8.944 1.00 92.00 121 SER A O 1
ATOM 959 N N . HIS A 1 122 ? 1.727 -6.932 -7.333 1.00 89.88 122 HIS A N 1
ATOM 960 C CA . HIS A 1 122 ? 2.716 -6.525 -6.336 1.00 89.88 122 HIS A CA 1
ATOM 961 C C . HIS A 1 122 ? 2.795 -7.533 -5.176 1.00 89.88 122 HIS A C 1
ATOM 963 O O . HIS A 1 122 ? 3.220 -7.194 -4.074 1.00 89.88 122 HIS A O 1
ATOM 969 N N . GLY A 1 123 ? 2.334 -8.770 -5.400 1.00 82.81 123 GLY A N 1
ATOM 970 C CA . GLY A 1 123 ? 2.330 -9.837 -4.401 1.00 82.81 123 GLY A CA 1
ATOM 971 C C . GLY A 1 123 ? 3.723 -10.412 -4.099 1.00 82.81 123 GLY A C 1
ATOM 972 O O . GLY A 1 123 ? 4.756 -9.766 -4.251 1.00 82.81 123 GLY A O 1
ATOM 973 N N . LYS A 1 124 ? 3.778 -11.683 -3.669 1.00 81.81 124 LYS A N 1
ATOM 974 C CA . LYS A 1 124 ? 5.045 -12.343 -3.277 1.00 81.81 124 LYS A CA 1
ATOM 975 C C . LYS A 1 124 ? 6.097 -12.367 -4.392 1.00 81.81 124 LYS A C 1
ATOM 977 O O . LYS A 1 124 ? 7.283 -12.253 -4.098 1.00 81.81 124 LYS A O 1
ATOM 982 N N . LYS A 1 125 ? 5.659 -12.535 -5.640 1.00 89.88 125 LYS A N 1
ATOM 983 C CA . LYS A 1 125 ? 6.486 -12.411 -6.840 1.00 89.88 125 LYS A CA 1
ATOM 984 C C . LYS A 1 125 ? 5.876 -11.297 -7.676 1.00 89.88 125 LYS A C 1
ATOM 986 O O . LYS A 1 125 ? 4.903 -11.540 -8.380 1.00 89.88 125 LYS A O 1
ATOM 991 N N . ALA A 1 126 ? 6.393 -10.086 -7.506 1.00 94.06 126 ALA A N 1
ATOM 992 C CA . ALA A 1 126 ? 5.901 -8.936 -8.243 1.00 94.06 126 ALA A CA 1
ATOM 993 C C . ALA A 1 126 ? 6.255 -9.064 -9.730 1.00 94.06 126 ALA A C 1
ATOM 995 O O . ALA A 1 126 ? 7.341 -9.542 -10.066 1.00 94.06 126 ALA A O 1
ATOM 996 N N . PHE A 1 127 ? 5.330 -8.677 -10.604 1.00 94.69 127 PHE A N 1
ATOM 997 C CA . PHE A 1 127 ? 5.530 -8.697 -12.049 1.00 94.69 127 PHE A CA 1
ATOM 998 C C . PHE A 1 127 ? 4.617 -7.694 -12.751 1.00 94.69 127 PHE A C 1
ATOM 1000 O O . PHE A 1 127 ? 3.566 -7.317 -12.232 1.00 94.69 127 PHE A O 1
ATOM 1007 N N . ILE A 1 128 ? 5.012 -7.347 -13.969 1.00 94.94 128 ILE A N 1
ATOM 1008 C CA . ILE A 1 128 ? 4.178 -6.718 -14.989 1.00 94.94 128 ILE A CA 1
ATOM 1009 C C . ILE A 1 128 ? 4.206 -7.621 -16.223 1.00 94.94 128 ILE A C 1
ATOM 1011 O O . ILE A 1 128 ? 5.237 -8.212 -16.545 1.00 94.94 128 ILE A O 1
ATOM 1015 N N . GLU A 1 129 ? 3.058 -7.797 -16.860 1.00 95.12 129 GLU A N 1
ATOM 1016 C CA . GLU A 1 129 ? 2.842 -8.749 -17.944 1.00 95.12 129 GLU A CA 1
ATOM 1017 C C . GLU A 1 129 ? 2.379 -8.020 -19.199 1.00 95.12 129 GLU A C 1
ATOM 1019 O O . GLU A 1 129 ? 1.551 -7.110 -19.130 1.00 95.12 129 GLU A O 1
ATOM 1024 N N . TYR A 1 130 ? 2.905 -8.456 -20.342 1.00 97.19 130 TYR A N 1
ATOM 1025 C CA . TYR A 1 130 ? 2.649 -7.866 -21.647 1.00 97.19 130 TYR A CA 1
ATOM 1026 C C . TYR A 1 130 ? 2.353 -8.954 -22.671 1.00 97.19 130 TYR A C 1
ATOM 1028 O O . TYR A 1 130 ? 2.913 -10.049 -22.612 1.00 97.19 130 TYR A O 1
ATOM 1036 N N . PHE A 1 131 ? 1.514 -8.621 -23.645 1.00 97.62 131 PHE A N 1
ATOM 1037 C CA . PHE A 1 131 ? 1.385 -9.361 -24.887 1.00 97.62 131 PHE A CA 1
ATOM 1038 C C . PHE A 1 131 ? 2.438 -8.870 -25.887 1.00 97.62 131 PHE A C 1
ATOM 1040 O O . PHE A 1 131 ? 2.622 -7.664 -26.053 1.00 97.62 131 PHE A O 1
ATOM 1047 N N . GLY A 1 132 ? 3.111 -9.804 -26.556 1.00 95.50 132 GLY A N 1
ATOM 1048 C CA . GLY A 1 132 ? 4.190 -9.532 -27.507 1.00 95.50 132 GLY A CA 1
ATOM 1049 C C . GLY A 1 132 ? 5.469 -10.294 -27.159 1.00 95.50 132 GLY A C 1
ATOM 1050 O O . GLY A 1 132 ? 5.469 -11.169 -26.293 1.00 95.50 132 GLY A O 1
ATOM 1051 N N . VAL A 1 133 ? 6.562 -9.976 -27.855 1.00 94.38 133 VAL A N 1
ATOM 1052 C CA . VAL A 1 133 ? 7.871 -10.612 -27.650 1.00 94.38 133 VAL A CA 1
ATOM 1053 C C . VAL A 1 133 ? 8.895 -9.539 -27.316 1.00 94.38 133 VAL A C 1
ATOM 1055 O O . VAL A 1 133 ? 9.153 -8.646 -28.119 1.00 94.38 133 VAL A O 1
ATOM 1058 N N . PHE A 1 134 ? 9.484 -9.636 -26.127 1.00 95.31 134 PHE A N 1
ATOM 1059 C CA . PHE A 1 134 ? 10.618 -8.806 -25.737 1.00 95.31 134 PHE A CA 1
ATOM 1060 C C . PHE A 1 134 ? 11.924 -9.482 -26.160 1.00 95.31 134 PHE A C 1
ATOM 1062 O O . PHE A 1 134 ? 12.093 -10.678 -25.922 1.00 95.31 134 PHE A O 1
ATOM 1069 N N . ASP A 1 135 ? 12.844 -8.725 -26.762 1.00 95.69 135 ASP A N 1
ATOM 1070 C CA . ASP A 1 135 ? 14.178 -9.214 -27.117 1.00 95.69 135 ASP A CA 1
ATOM 1071 C C . ASP A 1 135 ? 15.020 -9.461 -25.847 1.00 95.69 135 ASP A C 1
ATOM 1073 O O . ASP A 1 135 ? 15.406 -8.498 -25.174 1.00 95.69 135 ASP A O 1
ATOM 1077 N N . PRO A 1 136 ? 15.363 -10.722 -25.516 1.00 95.06 136 PRO A N 1
ATOM 1078 C CA . PRO A 1 136 ? 16.122 -11.034 -24.308 1.00 95.06 136 PRO A CA 1
ATOM 1079 C C . PRO A 1 136 ? 17.514 -10.393 -24.270 1.00 95.06 136 PRO A C 1
ATOM 1081 O O . PRO A 1 136 ? 18.045 -10.169 -23.182 1.00 95.06 136 PRO A O 1
ATOM 1084 N N . GLN A 1 137 ? 18.108 -10.052 -25.422 1.00 96.81 137 GLN A N 1
ATOM 1085 C CA . GLN A 1 137 ? 19.421 -9.395 -25.466 1.00 96.81 137 GLN A CA 1
ATOM 1086 C C . GLN A 1 137 ? 19.392 -7.998 -24.829 1.00 96.81 137 GLN A C 1
ATOM 1088 O O . GLN A 1 137 ? 20.420 -7.498 -24.374 1.00 96.81 137 GLN A O 1
ATOM 1093 N N . ARG A 1 138 ? 18.204 -7.390 -24.725 1.00 96.31 138 ARG A N 1
ATOM 1094 C CA . ARG A 1 138 ? 17.993 -6.050 -24.162 1.00 96.31 138 ARG A CA 1
ATOM 1095 C C . ARG A 1 138 ? 17.665 -6.054 -22.675 1.00 96.31 138 ARG A C 1
ATOM 1097 O O . ARG A 1 138 ? 17.442 -4.992 -22.102 1.00 96.31 138 ARG A O 1
ATOM 1104 N N . GLN A 1 139 ? 17.663 -7.218 -22.021 1.00 96.38 139 GLN A N 1
ATOM 1105 C CA . GLN A 1 139 ? 17.374 -7.315 -20.588 1.00 96.38 139 GLN A CA 1
ATOM 1106 C C . GLN A 1 139 ? 18.333 -6.460 -19.747 1.00 96.38 139 GLN A C 1
ATOM 1108 O O . GLN A 1 139 ? 17.889 -5.768 -18.834 1.00 96.38 139 GLN A O 1
ATOM 1113 N N . LYS A 1 140 ? 19.633 -6.474 -20.070 1.00 98.06 140 LYS A N 1
ATOM 1114 C CA . LYS A 1 140 ? 20.628 -5.670 -19.348 1.00 98.06 140 LYS A CA 1
ATOM 1115 C C . LYS A 1 140 ? 20.424 -4.171 -19.578 1.00 98.06 140 LYS A C 1
ATOM 1117 O O . LYS A 1 140 ? 20.468 -3.409 -18.621 1.00 98.06 140 LYS A O 1
ATOM 1122 N N . GLU A 1 141 ? 20.144 -3.772 -20.823 1.00 98.12 141 GLU A N 1
ATOM 1123 C CA . GLU A 1 141 ? 19.834 -2.380 -21.183 1.00 98.12 141 GLU A CA 1
ATOM 1124 C C . GLU A 1 141 ? 18.612 -1.866 -20.407 1.00 98.12 141 GLU A C 1
ATOM 1126 O O . GLU A 1 141 ? 18.643 -0.765 -19.862 1.00 98.12 141 GLU A O 1
ATOM 1131 N N . LEU A 1 142 ? 17.551 -2.676 -20.331 1.00 97.94 142 LEU A N 1
ATOM 1132 C CA . LEU A 1 142 ? 16.343 -2.361 -19.574 1.00 97.94 142 LEU A CA 1
ATOM 1133 C C . LEU A 1 142 ? 16.652 -2.153 -18.088 1.00 97.94 142 LEU A C 1
ATOM 1135 O O . LEU A 1 142 ? 16.250 -1.144 -17.518 1.00 97.94 142 LEU A O 1
ATOM 1139 N N . GLU A 1 143 ? 17.385 -3.081 -17.469 1.00 98.19 143 GLU A N 1
ATOM 1140 C CA . GLU A 1 143 ? 17.770 -2.983 -16.058 1.00 98.19 143 GLU A CA 1
ATOM 1141 C C . GLU A 1 143 ? 18.635 -1.745 -15.776 1.00 98.19 143 GLU A C 1
ATOM 1143 O O . GLU A 1 143 ? 18.402 -1.047 -14.788 1.00 98.19 143 GLU A O 1
ATOM 1148 N N . ASP A 1 144 ? 19.609 -1.441 -16.636 1.00 98.44 144 ASP A N 1
ATOM 1149 C CA . ASP A 1 144 ? 20.479 -0.273 -16.462 1.00 98.44 144 ASP A CA 1
ATOM 1150 C C . ASP A 1 144 ? 19.699 1.035 -16.555 1.00 98.44 144 ASP A C 1
ATOM 1152 O O . ASP A 1 144 ? 19.844 1.890 -15.684 1.00 98.44 144 ASP A O 1
ATOM 1156 N N . LYS A 1 145 ? 18.812 1.165 -17.548 1.00 98.31 145 LYS A N 1
ATOM 1157 C CA . LYS A 1 145 ? 17.977 2.362 -17.705 1.00 98.31 145 LYS A CA 1
ATOM 1158 C C . LYS A 1 145 ? 16.998 2.544 -16.551 1.00 98.31 145 LYS A C 1
ATOM 1160 O O . LYS A 1 145 ? 16.823 3.662 -16.084 1.00 98.31 145 LYS A O 1
ATOM 1165 N N . VAL A 1 146 ? 16.407 1.462 -16.039 1.00 98.19 146 VAL A N 1
ATOM 1166 C CA . VAL A 1 146 ? 15.555 1.526 -14.839 1.00 98.19 146 VAL A CA 1
ATOM 1167 C C . VAL A 1 146 ? 16.344 2.039 -13.635 1.00 98.19 146 VAL A C 1
ATOM 1169 O O . VAL A 1 146 ? 15.877 2.935 -12.935 1.00 98.19 146 VAL A O 1
ATOM 1172 N N . ASN A 1 147 ? 17.550 1.515 -13.401 1.00 98.25 147 ASN A N 1
ATOM 1173 C CA . ASN A 1 147 ? 18.391 1.976 -12.296 1.00 98.25 147 ASN A CA 1
ATOM 1174 C C . ASN A 1 147 ? 18.870 3.423 -12.491 1.00 98.25 147 ASN A C 1
ATOM 1176 O O . ASN A 1 147 ? 18.935 4.176 -11.523 1.00 98.25 147 ASN A O 1
ATOM 1180 N N . GLU A 1 148 ? 19.168 3.836 -13.724 1.00 97.94 148 GLU A N 1
ATOM 1181 C CA . GLU A 1 148 ? 19.471 5.229 -14.052 1.00 97.94 148 GLU A CA 1
ATOM 1182 C C . GLU A 1 148 ? 18.295 6.148 -13.704 1.00 97.94 148 GLU A C 1
ATOM 1184 O O . GLU A 1 148 ? 18.499 7.141 -13.010 1.00 97.94 148 GLU A O 1
ATOM 1189 N N . THR A 1 149 ? 17.067 5.796 -14.101 1.00 97.19 149 THR A N 1
ATOM 1190 C CA . THR A 1 149 ? 15.860 6.565 -13.758 1.00 97.19 149 THR A CA 1
ATOM 1191 C C . THR A 1 149 ? 15.641 6.646 -12.248 1.00 97.19 149 THR A C 1
ATOM 1193 O O . THR A 1 149 ? 15.312 7.715 -11.743 1.00 97.19 149 THR A O 1
ATOM 1196 N N . ILE A 1 150 ? 15.875 5.560 -11.505 1.00 96.75 150 ILE A N 1
ATOM 1197 C CA . ILE A 1 150 ? 15.804 5.578 -10.034 1.00 96.75 150 ILE A CA 1
ATOM 1198 C C . ILE A 1 150 ? 16.831 6.560 -9.450 1.00 96.75 150 ILE A C 1
ATOM 1200 O O . ILE A 1 150 ? 16.503 7.334 -8.555 1.00 96.75 150 ILE A O 1
ATOM 1204 N N . ASN A 1 151 ? 18.061 6.562 -9.969 1.00 97.50 151 ASN A N 1
ATOM 1205 C CA . ASN A 1 151 ? 19.141 7.425 -9.482 1.00 97.50 151 ASN A CA 1
ATOM 1206 C C . ASN A 1 151 ? 18.935 8.915 -9.799 1.00 97.50 151 ASN A C 1
ATOM 1208 O O . ASN A 1 151 ? 19.621 9.751 -9.214 1.00 97.50 151 ASN A O 1
ATOM 1212 N N . GLN A 1 152 ? 18.017 9.256 -10.707 1.00 97.19 152 GLN A N 1
ATOM 1213 C CA . GLN A 1 152 ? 17.647 10.648 -10.974 1.00 97.19 152 GLN A CA 1
ATOM 1214 C C . GLN A 1 152 ? 16.807 11.267 -9.847 1.00 97.19 152 GLN A C 1
ATOM 1216 O O . GLN A 1 152 ? 16.662 12.486 -9.834 1.00 97.19 152 GLN A O 1
ATOM 1221 N N . ASP A 1 153 ? 16.272 10.455 -8.923 1.00 95.44 153 ASP A N 1
ATOM 1222 C CA . ASP A 1 153 ? 15.487 10.899 -7.759 1.00 95.44 153 ASP A CA 1
ATOM 1223 C C . ASP A 1 153 ? 14.359 11.876 -8.139 1.00 95.44 153 ASP A C 1
ATOM 1225 O O . ASP A 1 153 ? 14.158 12.933 -7.539 1.00 95.44 153 ASP A O 1
ATOM 1229 N N . LEU A 1 154 ? 13.645 11.541 -9.218 1.00 94.75 154 LEU A N 1
ATOM 1230 C CA . LEU A 1 154 ? 12.556 12.365 -9.729 1.00 94.75 154 LEU A CA 1
ATOM 1231 C C . LEU A 1 154 ? 11.393 12.407 -8.733 1.00 94.75 154 LEU A C 1
ATOM 1233 O O . LEU A 1 154 ? 10.983 11.389 -8.172 1.00 94.75 154 LEU A O 1
ATOM 1237 N N . THR A 1 155 ? 10.800 13.589 -8.574 1.00 94.19 155 THR A N 1
ATOM 1238 C CA . THR A 1 155 ? 9.616 13.770 -7.735 1.00 94.19 155 THR A CA 1
ATOM 1239 C C . THR A 1 155 ? 8.429 12.982 -8.286 1.00 94.19 155 THR A C 1
ATOM 1241 O O . THR A 1 155 ? 7.974 13.225 -9.403 1.00 94.19 155 THR A O 1
ATOM 1244 N N . VAL A 1 156 ? 7.867 12.093 -7.465 1.00 91.12 156 VAL A N 1
ATOM 1245 C CA . VAL A 1 156 ? 6.597 11.413 -7.749 1.00 91.12 156 VAL A CA 1
ATOM 1246 C C . VAL A 1 156 ? 5.446 12.265 -7.220 1.00 91.12 156 VAL A C 1
ATOM 1248 O O . VAL A 1 156 ? 5.411 12.599 -6.036 1.00 91.12 156 VAL A O 1
ATOM 1251 N N . VAL A 1 157 ? 4.495 12.602 -8.091 1.00 89.94 157 VAL A N 1
ATOM 1252 C CA . VAL A 1 157 ? 3.303 13.390 -7.747 1.00 89.94 157 VAL A CA 1
ATOM 1253 C C . VAL A 1 157 ? 2.056 12.536 -7.942 1.00 89.94 157 VAL A C 1
ATOM 1255 O O . VAL A 1 157 ? 1.904 11.872 -8.963 1.00 89.94 157 VAL A O 1
ATOM 1258 N N . THR A 1 158 ? 1.143 12.583 -6.975 1.00 87.81 158 THR A N 1
ATOM 1259 C CA . THR A 1 158 ? -0.187 11.971 -7.065 1.00 87.81 158 THR A CA 1
ATOM 1260 C C . THR A 1 158 ? -1.247 13.055 -6.960 1.00 87.81 158 THR A C 1
ATOM 1262 O O . THR A 1 158 ? -1.161 13.915 -6.085 1.00 87.81 158 THR A O 1
ATOM 1265 N N . LYS A 1 159 ? -2.257 13.010 -7.830 1.00 86.25 159 LYS A N 1
ATOM 1266 C CA . LYS A 1 159 ? -3.410 13.913 -7.785 1.00 86.25 159 LYS A CA 1
ATOM 1267 C C . LYS A 1 159 ? -4.694 13.142 -8.056 1.00 86.25 159 LYS A C 1
ATOM 1269 O O . LYS A 1 159 ? -4.697 12.197 -8.842 1.00 86.25 159 LYS A O 1
ATOM 1274 N N . GLU A 1 160 ? -5.779 13.580 -7.437 1.00 86.25 160 GLU A N 1
ATOM 1275 C CA . GLU A 1 160 ? -7.116 13.271 -7.931 1.00 86.25 160 GLU A CA 1
ATOM 1276 C C . GLU A 1 160 ? -7.467 14.292 -9.017 1.00 86.25 160 GLU A C 1
ATOM 1278 O O . GLU A 1 160 ? -7.098 15.466 -8.939 1.00 86.25 160 GLU A O 1
ATOM 1283 N N . SER A 1 161 ? -8.131 13.848 -10.074 1.00 89.00 161 SER A N 1
ATOM 1284 C CA . SER A 1 161 ? -8.604 14.720 -11.148 1.00 89.00 161 SER A CA 1
ATOM 1285 C C . SER A 1 161 ? -9.934 14.198 -11.652 1.00 89.00 161 SER A C 1
ATOM 1287 O O . SER A 1 161 ? -10.202 12.994 -11.615 1.00 89.00 161 SER A O 1
ATOM 1289 N N . SER A 1 162 ? -10.785 15.114 -12.094 1.00 91.00 162 SER A N 1
ATOM 1290 C CA . SER A 1 162 ? -12.012 14.738 -12.780 1.00 91.00 162 SER A CA 1
ATOM 1291 C C . SER A 1 162 ? -11.688 14.117 -14.138 1.00 91.00 162 SER A C 1
ATOM 1293 O O . SER A 1 162 ? -10.650 14.388 -14.743 1.00 91.00 162 SER A O 1
ATOM 1295 N N . TYR A 1 163 ? -12.604 13.295 -14.644 1.00 89.75 163 TYR A N 1
ATOM 1296 C CA . TYR A 1 163 ? -12.456 12.710 -15.974 1.00 89.75 163 TYR A CA 1
ATOM 1297 C C . TYR A 1 163 ? -12.311 13.793 -17.066 1.00 89.75 163 TYR A C 1
ATOM 1299 O O . TYR A 1 163 ? -11.458 13.678 -17.937 1.00 89.75 163 TYR A O 1
ATOM 1307 N N . GLU A 1 164 ? -13.063 14.894 -16.960 1.00 91.69 164 GLU A N 1
ATOM 1308 C CA . GLU A 1 164 ? -12.995 16.027 -17.899 1.00 91.69 164 GLU A CA 1
ATOM 1309 C C . GLU A 1 164 ? -11.652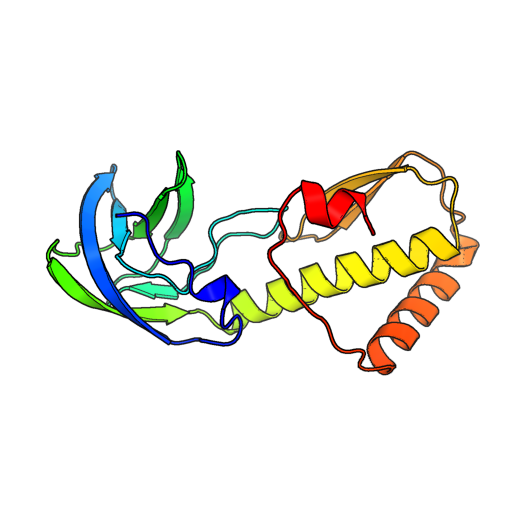 16.776 -17.882 1.00 91.69 164 GLU A C 1
ATOM 1311 O O . GLU A 1 164 ? -11.300 17.442 -18.858 1.00 91.69 164 GLU A O 1
ATOM 1316 N N . GLU A 1 165 ? -10.920 16.745 -16.767 1.00 90.44 165 GLU A N 1
ATOM 1317 C CA . GLU A 1 165 ? -9.567 17.304 -16.687 1.00 90.44 165 GLU A CA 1
ATOM 1318 C C . GLU A 1 165 ? -8.549 16.361 -17.320 1.00 90.44 165 GLU A C 1
ATOM 1320 O O . GLU A 1 165 ? -7.676 16.831 -18.042 1.00 90.44 165 GLU A O 1
ATOM 1325 N N . LEU A 1 166 ? -8.696 15.049 -17.102 1.00 87.94 166 LEU A N 1
ATOM 1326 C CA . LEU A 1 166 ? -7.805 14.034 -17.668 1.00 87.94 166 LEU A CA 1
ATOM 1327 C C . LEU A 1 166 ? -7.886 13.962 -19.197 1.00 87.94 166 LEU A C 1
ATOM 1329 O O . LEU A 1 166 ? -6.874 13.727 -19.840 1.00 87.94 166 LEU A O 1
ATOM 1333 N N . GLU A 1 167 ? -9.053 14.206 -19.801 1.00 87.75 167 GLU A N 1
ATOM 1334 C CA . GLU A 1 167 ? -9.184 14.242 -21.269 1.00 87.75 167 GLU A CA 1
ATOM 1335 C C . GLU A 1 167 ? -8.434 15.410 -21.938 1.00 87.75 167 GLU A C 1
ATOM 1337 O O . GLU A 1 167 ? -8.304 15.431 -23.163 1.00 87.75 167 GLU A O 1
ATOM 1342 N N . LYS A 1 168 ? -7.975 16.404 -21.167 1.00 86.25 168 LYS A N 1
ATOM 1343 C CA . LYS A 1 168 ? -7.256 17.581 -21.682 1.00 86.25 168 LYS A CA 1
ATOM 1344 C C . LYS A 1 168 ? -5.731 17.442 -21.605 1.00 86.25 168 LYS A C 1
ATOM 1346 O O . LYS A 1 168 ? -5.047 18.351 -22.079 1.00 86.25 168 LYS A O 1
ATOM 1351 N N . GLU A 1 169 ? -5.225 16.373 -20.988 1.00 74.69 169 GLU A N 1
ATOM 1352 C CA . GLU A 1 169 ? -3.791 16.052 -20.859 1.00 74.69 169 GLU A CA 1
ATOM 1353 C C . GLU A 1 169 ? -3.298 15.186 -22.023 1.00 74.69 169 GLU A C 1
ATOM 1355 O O . GLU A 1 169 ? -2.171 15.458 -22.499 1.00 74.69 169 GLU A O 1
#

Radius of gyration: 19.31 Å; chains: 1; bounding box: 41×33×51 Å

Sequence (169 aa):
MKTTQVYYEDPYKTTLRAKVLSVVVAGNLFNVILDQTIFYPEGGGQPSDRGTIGNTKIEYVRMVEGEIIHQVKGPLKAGEEVECTLDWNWRYKHMKIHAAGHILHDVLMTLAKDLTPLKGSHGKKAFIEYFGVFDPQRQKELEDKVNETINQDLTVVTKESSYEELEKE

Organism: NCBI:txid749907

Foldseek 3Di:
DAEAACCQVPVQDFKDKWAWADWDDDPQKIWTFTNYDSWDADDQQQATWWWDWAVWTFPHWHADPRHIITITRDDDDHGDITMTGTPCVSSVLLVVLVVLQVLLVVLVCVVCVVWAWDGWHSPPDTDTDTPDDDDPVCPVVSVVSSVVVVVVVDDDDDDDDDPVVVVVD

InterPro domains:
  IPR009000 Translation protein, beta-barrel domain superfamily [SSF50447] (2-85)
  IPR018163 Threonyl/alanyl tRNA synthetase, class II-like, putative editing domain superfamily [SSF55186] (86-168)
  IPR018164 Alanyl-tRNA synthetase, class IIc, N-terminal [PF01411] (19-89)
  IPR051335 Alanyl-tRNA Editing Enzymes [PTHR43462] (3-166)